Protein AF-A0A1E3QN01-F1 (afdb_monomer_lite)

Sequence (76 aa):
MPAPAYVDGKPPVISLLDYDEAEWAEGTCVDSRPGYYVVVNMERPEEVVARFNLDANTTLDTIFKSAKKTYKEQAK

Radius of gyration: 13.68 Å; chains: 1; bounding box: 29×25×36 Å

Structure (mmCIF, N/CA/C/O backbone):
data_AF-A0A1E3QN01-F1
#
_entry.id   AF-A0A1E3QN01-F1
#
loop_
_atom_site.group_PDB
_atom_site.id
_atom_site.type_symbol
_atom_site.label_atom_id
_atom_site.label_alt_id
_atom_site.label_comp_id
_atom_site.label_asym_id
_atom_site.label_entity_id
_atom_site.label_seq_id
_atom_site.pdbx_PDB_ins_code
_atom_site.Cartn_x
_atom_site.Cartn_y
_atom_site.Cartn_z
_atom_site.occupancy
_atom_site.B_iso_or_equiv
_atom_site.auth_seq_id
_atom_site.auth_comp_id
_atom_site.auth_asym_id
_atom_site.auth_atom_id
_atom_site.pdbx_PDB_model_num
ATOM 1 N N . MET A 1 1 ? 3.840 10.299 -15.110 1.00 55.78 1 MET A N 1
ATOM 2 C CA . MET A 1 1 ? 4.957 9.333 -15.247 1.00 55.78 1 MET A CA 1
ATOM 3 C C . MET A 1 1 ? 4.402 7.916 -15.184 1.00 55.78 1 MET A C 1
ATOM 5 O O . MET A 1 1 ? 3.290 7.778 -14.683 1.00 55.78 1 MET A O 1
ATOM 9 N N . PRO A 1 2 ? 5.061 6.895 -15.762 1.00 66.75 2 PRO A N 1
ATOM 10 C CA . PRO A 1 2 ? 4.476 5.559 -15.834 1.00 66.75 2 PRO A CA 1
ATOM 11 C C . PRO A 1 2 ? 4.453 4.871 -14.461 1.00 66.75 2 PRO A C 1
ATOM 13 O O . PRO A 1 2 ? 5.382 5.011 -13.672 1.00 66.75 2 PRO A O 1
ATOM 16 N N . ALA A 1 3 ? 3.379 4.122 -14.209 1.00 71.50 3 ALA A N 1
ATOM 17 C CA . ALA A 1 3 ? 3.232 3.220 -13.070 1.00 71.50 3 ALA A CA 1
ATOM 18 C C . ALA A 1 3 ? 4.370 2.176 -13.015 1.00 71.50 3 ALA A C 1
ATOM 20 O O . ALA A 1 3 ? 4.960 1.861 -14.056 1.00 71.50 3 ALA A O 1
ATOM 21 N N . PRO A 1 4 ? 4.669 1.603 -11.834 1.00 78.56 4 PRO A N 1
ATOM 22 C CA . PRO A 1 4 ? 5.672 0.560 -11.709 1.00 78.56 4 PRO A CA 1
ATOM 23 C C . PRO A 1 4 ? 5.279 -0.660 -12.552 1.00 78.56 4 PRO A C 1
ATOM 25 O O . PRO A 1 4 ? 4.101 -0.990 -12.716 1.00 78.56 4 PRO A O 1
ATOM 28 N N . ALA A 1 5 ? 6.287 -1.323 -13.118 1.00 80.56 5 ALA A N 1
ATOM 29 C CA . ALA A 1 5 ? 6.067 -2.458 -14.000 1.00 80.56 5 ALA A CA 1
ATOM 30 C C . ALA A 1 5 ? 5.409 -3.624 -13.248 1.00 80.56 5 ALA A C 1
ATOM 32 O O . ALA A 1 5 ? 5.746 -3.932 -12.104 1.00 80.56 5 ALA A O 1
ATOM 33 N N . TYR A 1 6 ? 4.482 -4.295 -13.925 1.00 83.81 6 TYR A N 1
ATOM 34 C CA . TYR A 1 6 ? 3.851 -5.497 -13.399 1.00 83.81 6 TYR A CA 1
ATOM 35 C C . TYR A 1 6 ? 4.876 -6.631 -13.377 1.00 83.81 6 TYR A C 1
ATOM 37 O O . TYR A 1 6 ? 5.603 -6.841 -14.348 1.00 83.81 6 TYR A O 1
ATOM 45 N N . VAL A 1 7 ? 4.893 -7.393 -12.287 1.00 78.06 7 VAL A N 1
ATOM 46 C CA . VAL A 1 7 ? 5.731 -8.587 -12.140 1.00 78.06 7 VAL A CA 1
ATOM 47 C C . VAL A 1 7 ? 4.832 -9.799 -12.369 1.00 78.06 7 VAL A C 1
ATOM 49 O O . VAL A 1 7 ? 3.827 -9.966 -11.679 1.00 78.06 7 VAL A O 1
ATOM 52 N N . ASP A 1 8 ? 5.131 -10.607 -13.388 1.00 78.38 8 ASP A N 1
ATOM 53 C CA . ASP A 1 8 ? 4.327 -11.777 -13.788 1.00 78.38 8 ASP A CA 1
ATOM 54 C C . ASP A 1 8 ? 2.838 -11.465 -14.048 1.00 78.38 8 ASP A C 1
ATOM 56 O O . ASP A 1 8 ? 1.937 -12.217 -13.666 1.00 78.38 8 ASP A O 1
ATOM 60 N N . GLY A 1 9 ? 2.560 -10.312 -14.668 1.00 81.75 9 GLY A N 1
ATOM 61 C CA . GLY A 1 9 ? 1.193 -9.863 -14.961 1.00 81.75 9 GLY A CA 1
ATOM 62 C C . GLY A 1 9 ? 0.389 -9.452 -13.723 1.00 81.75 9 GLY A C 1
ATOM 63 O O . GLY A 1 9 ? -0.823 -9.257 -13.816 1.00 81.75 9 GLY A O 1
ATOM 64 N N . LYS A 1 10 ? 1.044 -9.304 -12.566 1.00 85.69 10 LYS A N 1
ATOM 65 C CA . LYS A 1 10 ? 0.439 -8.837 -11.316 1.00 85.69 10 LYS A CA 1
ATOM 66 C C . LYS A 1 10 ? 1.026 -7.482 -10.913 1.00 85.69 10 LYS A C 1
ATOM 68 O O . LYS A 1 10 ? 2.196 -7.222 -11.202 1.00 85.69 10 LYS A O 1
ATOM 73 N N . PRO A 1 11 ? 0.252 -6.641 -10.203 1.00 87.94 11 PRO A N 1
ATOM 74 C CA . PRO A 1 11 ? 0.797 -5.431 -9.610 1.00 87.94 11 PRO A CA 1
ATOM 75 C C . PRO A 1 11 ? 1.972 -5.783 -8.687 1.00 87.94 11 PRO A C 1
ATOM 77 O O . PRO A 1 11 ? 1.877 -6.777 -7.951 1.00 87.94 11 PRO A O 1
ATOM 80 N N . PRO A 1 12 ? 3.059 -5.000 -8.710 1.00 92.44 12 PRO A N 1
ATOM 81 C CA . PRO A 1 12 ? 4.215 -5.232 -7.857 1.00 92.44 12 PRO A CA 1
ATOM 82 C C . PRO A 1 12 ? 3.831 -5.147 -6.379 1.00 92.44 12 PRO A C 1
ATOM 84 O O . PRO A 1 12 ? 2.879 -4.460 -6.000 1.00 92.44 12 PRO A O 1
ATOM 87 N N . VAL A 1 13 ? 4.588 -5.856 -5.542 1.00 93.50 13 VAL A N 1
ATOM 88 C CA . VAL A 1 13 ? 4.472 -5.770 -4.085 1.00 93.50 13 VAL A CA 1
ATOM 89 C C . VAL A 1 13 ? 5.555 -4.830 -3.573 1.00 93.50 13 VAL A C 1
ATOM 91 O O . VAL A 1 13 ? 6.730 -5.065 -3.838 1.00 93.50 13 VAL A O 1
ATOM 94 N N . ILE A 1 14 ? 5.157 -3.790 -2.847 1.00 93.94 14 ILE A N 1
ATOM 95 C CA . ILE A 1 14 ? 6.030 -2.709 -2.381 1.00 93.94 14 ILE A CA 1
ATOM 96 C C . ILE A 1 14 ? 5.903 -2.500 -0.866 1.00 93.94 14 ILE A C 1
ATOM 98 O O . ILE A 1 14 ? 4.908 -2.893 -0.245 1.00 93.94 14 ILE A O 1
ATOM 102 N N . SER A 1 15 ? 6.917 -1.900 -0.252 1.00 94.31 15 SER A N 1
ATOM 103 C CA . SER A 1 15 ? 6.862 -1.413 1.129 1.00 94.31 15 SER A CA 1
ATOM 104 C C . SER A 1 15 ? 6.249 -0.007 1.210 1.00 94.31 15 SER A C 1
ATOM 106 O O . SER A 1 15 ? 5.941 0.614 0.194 1.00 94.31 15 SER A O 1
ATOM 108 N N . LEU A 1 16 ? 6.060 0.510 2.430 1.00 92.75 16 LEU A N 1
ATOM 109 C CA . LEU A 1 16 ? 5.675 1.914 2.619 1.00 92.75 16 LEU A CA 1
ATOM 110 C C . LEU A 1 16 ? 6.776 2.876 2.170 1.00 92.75 16 LEU A C 1
ATOM 112 O O . LEU A 1 16 ? 6.455 3.918 1.619 1.00 92.75 16 LEU A O 1
ATOM 116 N N . LEU A 1 17 ? 8.045 2.514 2.380 1.00 92.94 17 LEU A N 1
ATOM 117 C CA . LEU A 1 17 ? 9.180 3.342 1.977 1.00 92.94 17 LEU A CA 1
ATOM 118 C C . LEU A 1 17 ? 9.270 3.443 0.452 1.00 92.94 17 LEU A C 1
ATOM 120 O O . LEU A 1 17 ? 9.377 4.540 -0.078 1.00 92.94 17 LEU A O 1
ATOM 124 N N . ASP A 1 18 ? 9.119 2.315 -0.250 1.00 93.06 18 ASP A N 1
ATOM 125 C CA . ASP A 1 18 ? 9.109 2.301 -1.720 1.00 93.06 18 ASP A CA 1
ATOM 126 C C . ASP A 1 18 ? 7.991 3.182 -2.294 1.00 93.06 18 ASP A C 1
ATOM 128 O O . ASP A 1 18 ? 8.132 3.732 -3.380 1.00 93.06 18 ASP A O 1
ATOM 132 N N . TYR A 1 19 ? 6.860 3.284 -1.586 1.00 93.19 19 TYR A N 1
ATOM 133 C CA . TYR A 1 19 ? 5.750 4.147 -1.977 1.00 93.19 19 TYR A CA 1
ATOM 134 C C . TYR A 1 19 ? 6.015 5.626 -1.663 1.00 93.19 19 TYR A C 1
ATOM 136 O O . TYR A 1 19 ? 5.659 6.481 -2.465 1.00 93.19 19 TYR A O 1
ATOM 144 N N . ASP A 1 20 ? 6.644 5.925 -0.527 1.00 91.88 20 ASP A N 1
ATOM 145 C CA . ASP A 1 20 ? 6.995 7.291 -0.115 1.00 91.88 20 ASP A CA 1
ATOM 146 C C . ASP A 1 20 ? 8.040 7.922 -1.053 1.00 91.88 20 ASP A C 1
ATOM 148 O O . ASP A 1 20 ? 7.957 9.100 -1.392 1.00 91.88 20 ASP A O 1
ATOM 152 N N . GLU A 1 21 ? 8.986 7.116 -1.540 1.00 92.56 21 GLU A N 1
ATOM 153 C CA . GLU A 1 21 ? 10.042 7.548 -2.464 1.00 92.56 21 GLU A CA 1
ATOM 154 C C . GLU A 1 21 ? 9.633 7.457 -3.947 1.00 92.56 21 GLU A C 1
ATOM 156 O O . GLU A 1 21 ? 10.368 7.895 -4.836 1.00 92.56 21 GLU A O 1
ATOM 161 N N . ALA A 1 22 ? 8.468 6.881 -4.250 1.00 89.38 22 ALA A N 1
ATOM 162 C CA . ALA A 1 22 ? 8.031 6.658 -5.619 1.00 89.38 22 ALA A CA 1
ATOM 163 C C . ALA A 1 22 ? 7.577 7.955 -6.301 1.00 89.38 22 ALA A C 1
ATOM 165 O O . ALA A 1 22 ? 6.521 8.503 -6.000 1.00 89.38 22 ALA A O 1
ATOM 166 N N . GLU A 1 23 ? 8.282 8.365 -7.356 1.00 89.69 23 GLU A N 1
ATOM 167 C CA . GLU A 1 23 ? 7.877 9.522 -8.169 1.00 89.69 23 GLU A CA 1
ATOM 168 C C . GLU A 1 23 ? 6.498 9.347 -8.841 1.00 89.69 23 GLU A C 1
ATOM 170 O O . GLU A 1 23 ? 5.832 10.314 -9.201 1.00 89.69 23 GLU A O 1
ATOM 175 N N . TRP A 1 24 ? 6.048 8.103 -9.034 1.00 88.12 24 TRP A N 1
ATOM 176 C CA . TRP A 1 24 ? 4.728 7.791 -9.587 1.00 88.12 24 TRP A CA 1
ATOM 177 C C . TRP A 1 24 ? 3.598 7.890 -8.547 1.00 88.12 24 TRP A C 1
ATOM 179 O O . TRP A 1 24 ? 2.430 7.807 -8.930 1.00 88.12 24 TRP A O 1
ATOM 189 N N . ALA A 1 25 ? 3.914 8.083 -7.260 1.00 90.44 25 ALA A N 1
ATOM 190 C CA . ALA A 1 25 ? 2.934 8.091 -6.176 1.00 90.44 25 ALA A CA 1
ATOM 191 C C . ALA A 1 25 ? 2.010 9.323 -6.187 1.00 90.44 25 ALA A C 1
ATOM 193 O O . ALA A 1 25 ? 0.883 9.235 -5.701 1.00 90.44 25 ALA A O 1
ATOM 194 N N . GLU A 1 26 ? 2.440 10.443 -6.782 1.00 89.56 26 GLU A N 1
ATOM 195 C CA . GLU A 1 26 ? 1.728 11.736 -6.770 1.00 89.56 26 GLU A CA 1
ATOM 196 C C . GLU A 1 26 ? 0.299 11.662 -7.349 1.00 89.56 26 GLU A C 1
ATOM 198 O O . GLU A 1 26 ? -0.596 12.371 -6.897 1.00 89.56 26 GLU A O 1
ATOM 203 N N . GLY A 1 27 ? 0.063 10.772 -8.320 1.00 91.00 27 GLY A N 1
ATOM 204 C CA . GLY A 1 27 ? -1.250 10.544 -8.946 1.00 91.00 27 GLY A CA 1
ATOM 205 C C . GLY A 1 27 ? -2.018 9.344 -8.385 1.00 91.00 27 GLY A C 1
ATOM 206 O O . GLY A 1 27 ? -2.951 8.845 -9.020 1.00 91.00 27 GLY A O 1
ATOM 207 N N . THR A 1 28 ? -1.594 8.822 -7.238 1.00 94.50 28 THR A N 1
ATOM 208 C CA . THR A 1 28 ? -2.131 7.588 -6.665 1.00 94.50 28 THR A CA 1
ATOM 209 C C . THR A 1 28 ? -2.572 7.781 -5.224 1.00 94.50 28 THR A C 1
ATOM 211 O O . THR A 1 28 ? -2.217 8.751 -4.558 1.00 94.50 28 THR A O 1
ATOM 214 N N . CYS A 1 29 ? -3.385 6.855 -4.730 1.00 93.38 29 CYS A N 1
ATOM 215 C CA . CYS A 1 29 ? -3.790 6.848 -3.337 1.00 93.38 29 CYS A CA 1
ATOM 216 C C . CYS A 1 29 ? -3.832 5.434 -2.765 1.00 93.38 29 CYS A C 1
ATOM 218 O O . CYS A 1 29 ? -3.947 4.437 -3.483 1.00 93.38 29 CYS A O 1
ATOM 220 N N . VAL A 1 30 ? -3.735 5.358 -1.438 1.00 93.62 30 VAL A N 1
ATOM 221 C CA . VAL A 1 30 ? -3.900 4.108 -0.698 1.00 93.62 30 VAL A CA 1
ATOM 222 C C . VAL A 1 30 ? -5.387 3.814 -0.553 1.00 93.62 30 VAL A C 1
ATOM 224 O O . VAL A 1 30 ? -6.128 4.603 0.032 1.00 93.62 30 VAL A O 1
ATOM 227 N N . ASP A 1 31 ? -5.801 2.648 -1.030 1.00 94.00 31 ASP A N 1
ATOM 228 C CA . ASP A 1 31 ? -7.162 2.144 -0.906 1.00 94.00 31 ASP A CA 1
ATOM 229 C C . ASP A 1 31 ? -7.200 0.878 -0.041 1.00 94.00 31 ASP A C 1
ATOM 231 O O . ASP A 1 31 ? -6.301 0.029 -0.073 1.00 94.00 31 ASP A O 1
ATOM 235 N N . SER A 1 32 ? -8.256 0.755 0.762 1.00 91.81 32 SER A N 1
ATOM 236 C CA . SER A 1 32 ? -8.458 -0.387 1.649 1.00 91.81 32 SER A CA 1
ATOM 237 C C . SER A 1 32 ? -9.357 -1.420 0.984 1.00 91.81 32 SER A C 1
ATOM 239 O O . SER A 1 32 ? -10.498 -1.131 0.624 1.00 91.81 32 SER A O 1
ATOM 241 N N . ARG A 1 33 ? -8.879 -2.656 0.891 1.00 89.44 33 ARG A N 1
ATOM 242 C CA . ARG A 1 33 ? -9.640 -3.816 0.426 1.00 89.44 33 ARG A CA 1
ATOM 243 C C . ARG A 1 33 ? -9.863 -4.786 1.591 1.00 89.44 33 ARG A C 1
ATOM 245 O O . ARG A 1 33 ? -9.219 -4.660 2.634 1.00 89.44 33 ARG A O 1
ATOM 252 N N . PRO A 1 34 ? -10.792 -5.752 1.476 1.00 86.62 34 PRO A N 1
ATOM 253 C CA . PRO A 1 34 ? -11.029 -6.719 2.544 1.00 86.62 34 PRO A CA 1
ATOM 254 C C . PRO A 1 34 ? -9.750 -7.493 2.906 1.00 86.62 34 PRO A C 1
ATOM 256 O O . PRO A 1 34 ? -9.330 -8.391 2.181 1.00 86.62 34 PRO A O 1
ATOM 259 N N . GLY A 1 35 ? -9.136 -7.128 4.034 1.00 84.56 35 GLY A N 1
ATOM 260 C CA . GLY A 1 35 ? -7.949 -7.780 4.591 1.00 84.56 35 GLY A CA 1
ATOM 261 C C . GLY A 1 35 ? -6.592 -7.275 4.086 1.00 84.56 35 GLY A C 1
ATOM 262 O O . GLY A 1 35 ? -5.582 -7.826 4.511 1.00 84.56 35 GLY A O 1
ATOM 263 N N . TYR A 1 36 ? -6.539 -6.268 3.208 1.00 91.12 36 TYR A N 1
ATOM 264 C CA . TYR A 1 36 ? -5.275 -5.713 2.705 1.00 91.12 36 TYR A CA 1
ATOM 265 C C . TYR A 1 36 ? -5.439 -4.303 2.119 1.00 91.12 36 TYR A C 1
ATOM 267 O O . TYR A 1 36 ? -6.545 -3.836 1.866 1.00 91.12 36 TYR A O 1
ATOM 275 N N . TYR A 1 37 ? -4.320 -3.639 1.864 1.00 94.19 37 TYR A N 1
ATOM 276 C CA . TYR A 1 37 ? -4.214 -2.311 1.284 1.00 94.19 37 TYR A CA 1
ATOM 277 C C . TYR A 1 37 ? -3.504 -2.380 -0.063 1.00 94.19 37 TYR A C 1
ATOM 279 O O . TYR A 1 37 ? -2.597 -3.192 -0.286 1.00 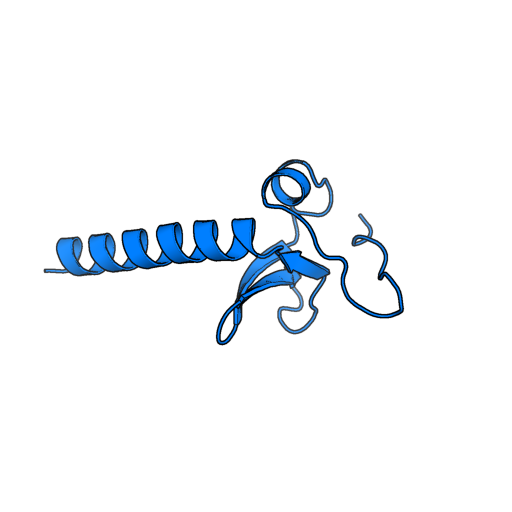94.19 37 TYR A O 1
ATOM 287 N N . VAL A 1 38 ? -3.927 -1.505 -0.963 1.00 94.94 38 VAL A N 1
ATOM 288 C CA . VAL A 1 38 ? -3.378 -1.376 -2.310 1.00 94.94 38 VAL A CA 1
ATOM 289 C C . VAL A 1 38 ? -3.142 0.083 -2.638 1.00 94.94 38 VAL A C 1
ATOM 291 O O . VAL A 1 38 ? -3.727 0.968 -2.018 1.00 94.94 38 VAL A O 1
ATOM 294 N N . VAL A 1 39 ? -2.308 0.317 -3.639 1.00 95.19 39 VAL A N 1
ATOM 295 C CA . VAL A 1 39 ? -2.179 1.619 -4.275 1.00 95.19 39 VAL A CA 1
ATOM 296 C C . VAL A 1 39 ? -3.008 1.610 -5.549 1.00 95.19 39 VAL A C 1
ATOM 298 O O . VAL A 1 39 ? -2.857 0.702 -6.372 1.00 95.19 39 VAL A O 1
ATOM 301 N N . VAL A 1 40 ? -3.881 2.598 -5.707 1.00 94.69 40 VAL A N 1
ATOM 302 C CA . VAL A 1 40 ? -4.749 2.758 -6.880 1.00 94.69 40 VAL A CA 1
ATOM 303 C C . VAL A 1 40 ? -4.523 4.104 -7.547 1.00 94.69 40 VAL A C 1
ATOM 305 O O . VAL A 1 40 ? -4.055 5.052 -6.917 1.00 94.69 40 VAL A O 1
ATOM 308 N N . ASN A 1 41 ? -4.861 4.194 -8.828 1.00 93.31 41 ASN A N 1
ATOM 309 C CA . ASN A 1 41 ? -4.852 5.462 -9.549 1.00 93.31 41 ASN A CA 1
ATOM 310 C C . ASN A 1 41 ? -6.008 6.356 -9.056 1.00 93.31 41 ASN A C 1
ATOM 312 O O . ASN A 1 41 ? -7.137 5.884 -8.925 1.00 93.31 41 ASN A O 1
ATOM 316 N N . MET A 1 42 ? -5.753 7.643 -8.796 1.00 91.62 42 MET A N 1
ATOM 317 C CA . MET A 1 42 ? -6.803 8.565 -8.333 1.00 91.62 42 MET A CA 1
ATOM 318 C C . MET A 1 42 ? -7.876 8.841 -9.396 1.00 91.62 42 MET A C 1
ATOM 320 O O . MET A 1 42 ? -9.040 9.028 -9.049 1.00 91.62 42 MET A O 1
ATOM 324 N N . GLU A 1 43 ? -7.510 8.851 -10.679 1.00 91.69 43 GLU A N 1
ATOM 325 C CA . GLU A 1 43 ? -8.445 9.033 -11.796 1.00 91.69 43 GLU A CA 1
ATOM 326 C C . GLU A 1 43 ? -9.216 7.746 -12.121 1.00 91.69 43 GLU A C 1
ATOM 328 O O . GLU A 1 43 ? -10.327 7.808 -12.647 1.00 91.69 43 GLU A O 1
ATOM 333 N N . ARG A 1 44 ? -8.636 6.579 -11.800 1.00 90.50 44 ARG A N 1
ATOM 334 C CA . ARG A 1 44 ? -9.211 5.244 -12.043 1.00 90.50 44 ARG A CA 1
ATOM 335 C C . ARG A 1 44 ? -9.025 4.323 -10.828 1.00 90.50 44 ARG A C 1
ATOM 337 O O . ARG A 1 44 ? -8.130 3.477 -10.838 1.00 90.50 44 ARG A O 1
ATOM 344 N N . PRO A 1 45 ? -9.850 4.448 -9.774 1.00 89.00 45 PRO A N 1
ATOM 345 C CA . PRO A 1 45 ? -9.669 3.701 -8.521 1.00 89.00 45 PRO A CA 1
ATOM 346 C C . PRO A 1 45 ? -9.797 2.171 -8.649 1.00 89.00 45 PRO A C 1
ATOM 348 O O . PRO A 1 45 ? -9.434 1.419 -7.742 1.00 89.00 45 PRO A O 1
ATOM 351 N N . GLU A 1 46 ? -10.349 1.679 -9.756 1.00 90.31 46 GLU A N 1
ATOM 352 C CA . GLU A 1 46 ? -10.382 0.264 -10.123 1.00 90.31 46 GLU A CA 1
ATOM 353 C C . GLU A 1 46 ? -9.017 -0.284 -10.570 1.00 90.31 46 GLU A C 1
ATOM 355 O O . GLU A 1 46 ? -8.789 -1.495 -10.515 1.00 90.31 46 GLU A O 1
ATOM 360 N N . GLU A 1 47 ? -8.102 0.589 -10.986 1.00 91.38 47 GLU A N 1
ATOM 361 C CA . GLU A 1 47 ? -6.762 0.227 -11.421 1.00 91.38 47 GLU A CA 1
ATOM 362 C C . GLU A 1 47 ? -5.818 0.121 -10.225 1.00 91.38 47 GLU A C 1
ATOM 364 O O . GLU A 1 47 ? -5.410 1.117 -9.626 1.00 91.38 47 GLU A O 1
ATOM 369 N N . VAL A 1 48 ? -5.426 -1.113 -9.906 1.00 92.38 48 VAL A N 1
ATOM 370 C CA . VAL A 1 48 ? -4.416 -1.381 -8.882 1.00 92.38 48 VAL A CA 1
ATOM 371 C C . VAL A 1 48 ? -3.024 -1.198 -9.477 1.00 92.38 48 VAL A C 1
ATOM 373 O O . VAL A 1 48 ? -2.595 -1.964 -10.339 1.00 92.38 48 VAL A O 1
ATOM 376 N N . VAL A 1 49 ? -2.312 -0.202 -8.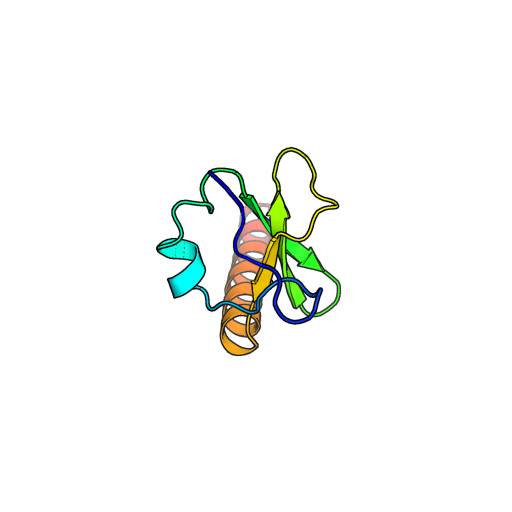967 1.00 92.44 49 VAL A N 1
ATOM 377 C CA . VAL A 1 49 ? -0.960 0.180 -9.383 1.00 92.44 49 VAL A CA 1
ATOM 378 C C . VAL A 1 49 ? 0.090 -0.653 -8.650 1.00 92.44 49 VAL A C 1
ATOM 380 O O . VAL A 1 49 ? 1.054 -1.108 -9.258 1.00 92.44 49 VAL A O 1
ATOM 383 N N . ALA A 1 50 ? -0.117 -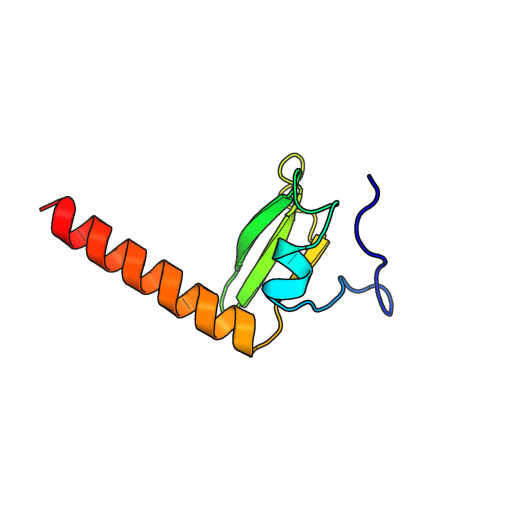0.907 -7.357 1.00 93.62 50 ALA A N 1
ATOM 384 C CA . ALA A 1 50 ? 0.767 -1.731 -6.538 1.00 93.62 50 ALA A CA 1
ATOM 385 C C . ALA A 1 50 ? 0.019 -2.346 -5.346 1.00 93.62 50 ALA A C 1
ATOM 387 O O . ALA A 1 50 ? -1.073 -1.915 -4.967 1.00 93.62 50 ALA A O 1
ATOM 388 N N . ARG A 1 51 ? 0.613 -3.370 -4.735 1.00 94.25 51 ARG A N 1
ATOM 389 C CA . ARG A 1 51 ? 0.150 -3.986 -3.486 1.00 94.25 51 ARG A CA 1
ATOM 390 C C . ARG A 1 51 ? 1.162 -3.733 -2.385 1.00 94.25 51 ARG A C 1
ATOM 392 O O . ARG A 1 51 ? 2.357 -3.762 -2.638 1.00 94.25 51 ARG A O 1
ATOM 399 N N . PHE A 1 52 ? 0.699 -3.569 -1.155 1.00 94.94 52 PHE A N 1
ATOM 400 C CA . PHE A 1 52 ? 1.608 -3.469 -0.018 1.00 94.94 52 PHE A CA 1
ATOM 401 C C . PHE A 1 52 ? 2.061 -4.849 0.470 1.00 94.94 52 PHE A C 1
ATOM 403 O O . PHE A 1 52 ? 1.298 -5.819 0.418 1.00 94.94 52 PHE A O 1
ATOM 410 N N . ASN A 1 53 ? 3.296 -4.942 0.966 1.00 93.19 53 ASN A N 1
ATOM 411 C CA . ASN A 1 53 ? 3.788 -6.122 1.679 1.00 93.19 53 ASN A CA 1
ATOM 412 C C . ASN A 1 53 ? 3.084 -6.290 3.047 1.00 93.19 53 ASN A C 1
ATOM 414 O O . ASN A 1 53 ? 2.308 -5.435 3.481 1.00 93.19 53 ASN A O 1
ATOM 418 N N . LEU A 1 54 ? 3.299 -7.420 3.726 1.00 92.19 54 LEU A N 1
ATOM 419 C CA . LEU A 1 54 ? 2.570 -7.744 4.962 1.00 92.19 54 LEU A CA 1
ATOM 420 C C . LEU A 1 54 ? 2.840 -6.744 6.103 1.00 92.19 54 LEU A C 1
ATOM 422 O O . LEU A 1 54 ? 1.918 -6.367 6.832 1.00 92.19 54 LEU A O 1
ATOM 426 N N . ASP A 1 55 ? 4.080 -6.274 6.225 1.00 92.25 55 ASP A N 1
ATOM 427 C CA . ASP A 1 55 ? 4.482 -5.321 7.264 1.00 92.25 55 ASP A CA 1
ATOM 428 C C . ASP A 1 55 ? 3.839 -3.945 7.041 1.00 92.25 55 ASP A C 1
ATOM 430 O O . ASP A 1 55 ? 3.287 -3.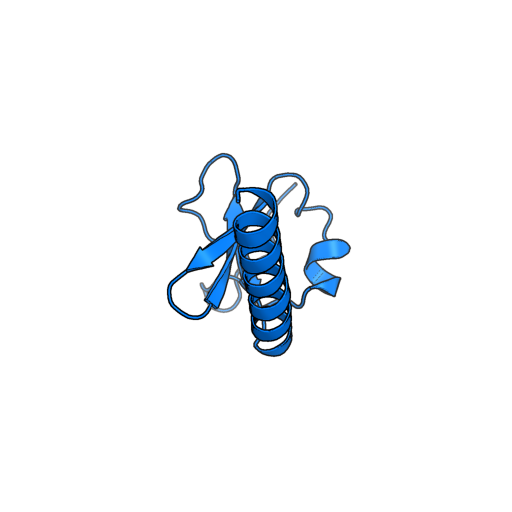337 7.966 1.00 92.25 55 ASP A O 1
ATOM 434 N N . ALA A 1 56 ? 3.818 -3.486 5.787 1.00 92.06 56 ALA A N 1
ATOM 435 C CA . ALA A 1 56 ? 3.123 -2.275 5.374 1.00 92.06 56 ALA A CA 1
ATOM 436 C C . ALA A 1 56 ? 1.614 -2.382 5.628 1.00 92.06 56 ALA A C 1
ATOM 438 O O . ALA A 1 56 ? 1.024 -1.461 6.186 1.00 92.06 56 ALA A O 1
ATOM 439 N N . ASN A 1 57 ? 0.994 -3.523 5.308 1.00 91.62 57 ASN A N 1
ATOM 440 C CA . ASN A 1 57 ? -0.421 -3.768 5.600 1.00 91.62 57 ASN A CA 1
ATOM 441 C C . ASN A 1 57 ? -0.737 -3.650 7.095 1.00 91.62 57 ASN A C 1
ATOM 443 O O . ASN A 1 57 ? -1.717 -3.010 7.468 1.00 91.62 57 ASN A O 1
ATOM 447 N N . THR A 1 58 ? 0.101 -4.234 7.951 1.00 91.44 58 THR A N 1
ATOM 448 C CA . THR A 1 58 ? -0.073 -4.191 9.413 1.00 91.44 58 THR A CA 1
ATOM 449 C C . THR A 1 58 ? 0.071 -2.767 9.955 1.00 91.44 58 THR A C 1
ATOM 451 O O . THR A 1 58 ? -0.696 -2.326 10.818 1.00 91.44 58 THR A O 1
ATOM 454 N N . THR A 1 59 ? 1.031 -2.021 9.410 1.00 92.75 59 THR A N 1
ATOM 455 C CA . THR A 1 59 ? 1.262 -0.617 9.761 1.00 92.75 59 THR A CA 1
ATOM 456 C C . THR A 1 59 ? 0.076 0.255 9.344 1.00 92.75 59 THR A C 1
ATOM 458 O O . THR A 1 59 ? -0.462 0.995 10.168 1.00 92.75 59 THR A O 1
ATOM 461 N N . LEU A 1 60 ? -0.396 0.117 8.101 1.00 91.44 60 LEU A N 1
ATOM 462 C CA . LEU A 1 60 ? -1.562 0.841 7.588 1.00 91.44 60 LEU A CA 1
ATOM 463 C C . LEU A 1 60 ? -2.824 0.510 8.386 1.00 91.44 60 LEU A C 1
ATOM 465 O O . LEU A 1 60 ? -3.552 1.420 8.778 1.00 91.44 60 LEU A O 1
ATOM 469 N N . ASP A 1 61 ? -3.061 -0.764 8.698 1.00 92.19 61 ASP A N 1
ATOM 470 C CA . ASP A 1 61 ? -4.193 -1.184 9.527 1.00 92.19 61 ASP A CA 1
ATOM 471 C C . ASP A 1 61 ? -4.169 -0.505 10.902 1.00 92.19 61 ASP A C 1
ATOM 473 O O . ASP A 1 61 ? -5.182 0.039 11.349 1.00 92.19 61 ASP A O 1
ATOM 477 N N . THR A 1 62 ? -2.997 -0.449 11.537 1.00 90.44 62 THR A N 1
ATOM 478 C CA . THR A 1 62 ? -2.811 0.234 12.824 1.00 90.44 62 THR A CA 1
ATOM 479 C C . THR A 1 62 ? -3.110 1.729 12.712 1.00 90.44 62 THR A C 1
ATOM 481 O O . THR A 1 62 ? -3.869 2.265 13.525 1.00 90.44 62 THR A O 1
ATOM 484 N N . ILE A 1 63 ? -2.577 2.398 11.685 1.00 89.19 63 ILE A N 1
ATOM 485 C CA . ILE A 1 63 ? -2.797 3.830 11.433 1.00 89.19 63 ILE A CA 1
ATOM 486 C C . ILE A 1 63 ? -4.284 4.111 11.206 1.00 89.19 63 ILE A C 1
ATOM 488 O O . ILE A 1 63 ? -4.865 4.959 11.886 1.00 89.19 63 ILE A O 1
ATOM 492 N N . PHE A 1 64 ? -4.938 3.376 10.305 1.00 87.88 64 PHE A N 1
ATOM 493 C CA . PHE A 1 64 ? -6.343 3.605 9.973 1.00 87.88 64 PHE A CA 1
ATOM 494 C C . PHE A 1 64 ? -7.288 3.242 11.122 1.00 87.88 64 PHE A C 1
ATOM 496 O O . PHE A 1 64 ? -8.290 3.933 11.325 1.00 87.88 64 PHE A O 1
ATOM 503 N N . LYS A 1 65 ? -6.998 2.193 11.902 1.00 87.81 65 LYS A N 1
ATOM 504 C CA . LYS A 1 65 ? -7.772 1.866 13.112 1.00 87.81 65 LYS A CA 1
ATOM 505 C C . LYS A 1 65 ? -7.616 2.937 14.184 1.00 87.81 65 LYS A C 1
ATOM 507 O O . LYS A 1 65 ? -8.623 3.355 14.756 1.00 87.81 65 LYS A O 1
ATOM 512 N N . SER A 1 66 ? -6.387 3.393 14.426 1.00 87.69 66 SER A N 1
ATOM 513 C CA . SER A 1 66 ? -6.096 4.465 15.379 1.00 87.69 66 SER A CA 1
ATOM 514 C C . SER A 1 66 ? -6.812 5.756 14.982 1.00 87.69 66 SER A C 1
ATOM 516 O O . SER A 1 66 ? -7.584 6.298 15.769 1.00 87.69 66 SER A O 1
ATOM 518 N N . ALA A 1 67 ? -6.686 6.172 13.719 1.00 85.25 67 ALA A N 1
ATOM 519 C CA . ALA A 1 67 ? -7.376 7.342 13.189 1.00 85.25 67 ALA A CA 1
ATOM 520 C C . ALA A 1 67 ? -8.898 7.231 13.364 1.00 85.25 67 ALA A C 1
ATOM 522 O O . ALA A 1 67 ? -9.520 8.129 13.927 1.00 85.25 67 ALA A O 1
ATOM 523 N N . LYS A 1 68 ? -9.512 6.105 12.965 1.00 84.38 68 LYS A N 1
ATOM 524 C CA . LYS A 1 68 ? -10.959 5.869 13.144 1.00 84.38 68 LYS A CA 1
ATOM 525 C C . LYS A 1 68 ? -11.392 5.949 14.607 1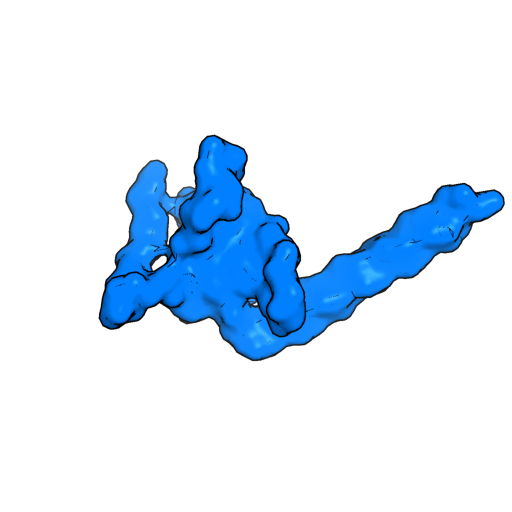.00 84.38 68 LYS A C 1
ATOM 527 O O . LYS A 1 68 ? -12.500 6.411 14.877 1.00 84.38 68 LYS A O 1
ATOM 532 N N . LYS A 1 69 ? -10.558 5.483 15.540 1.00 82.62 69 LYS A N 1
ATOM 533 C CA . LYS A 1 69 ? -10.828 5.584 16.977 1.00 82.62 69 LYS A CA 1
ATOM 534 C C . LYS A 1 69 ? -10.823 7.048 17.424 1.00 82.62 69 LYS A C 1
ATOM 536 O O . LYS A 1 69 ? -11.819 7.487 17.987 1.00 82.62 69 LYS A O 1
ATOM 541 N N . THR A 1 70 ? -9.784 7.804 17.076 1.00 82.19 70 THR A N 1
ATOM 542 C CA . THR A 1 70 ? -9.677 9.236 17.391 1.00 82.19 70 THR A CA 1
ATOM 543 C C . THR A 1 70 ? -10.844 10.040 16.816 1.00 82.19 70 THR A C 1
ATOM 545 O O . THR A 1 70 ? -11.442 10.839 17.527 1.00 82.19 70 THR A O 1
ATOM 548 N N . TYR A 1 71 ? -11.238 9.792 15.561 1.00 74.56 71 TYR A N 1
ATOM 549 C CA . TYR A 1 71 ? -12.400 10.454 14.953 1.00 74.56 71 TYR A CA 1
ATOM 550 C C . TYR A 1 71 ? -13.704 10.148 15.695 1.00 74.56 71 TYR A C 1
ATOM 552 O O . TYR A 1 71 ? -14.513 11.045 15.907 1.00 74.56 71 TYR A O 1
ATOM 560 N N . LYS A 1 72 ? -13.918 8.896 16.122 1.00 73.69 72 LYS A N 1
ATOM 561 C CA . LYS A 1 72 ? -15.097 8.530 16.924 1.00 73.69 72 LYS A CA 1
ATOM 562 C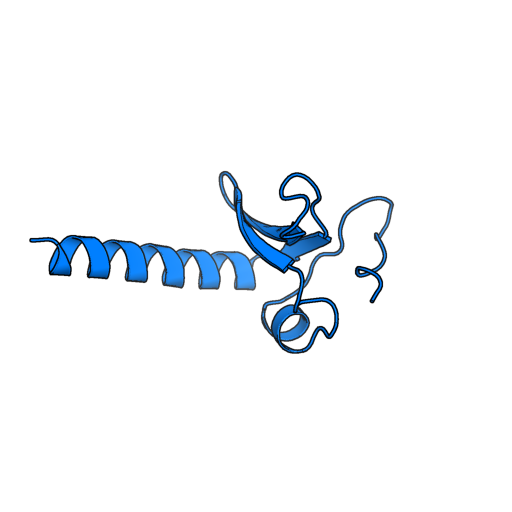 C . LYS A 1 72 ? -15.098 9.181 18.306 1.00 73.69 72 LYS A C 1
ATOM 564 O O . LYS A 1 72 ? -16.171 9.465 18.823 1.00 73.69 72 LYS A O 1
ATOM 569 N N . GLU A 1 73 ? -13.926 9.373 18.903 1.00 75.12 73 GLU A N 1
ATOM 570 C CA . GLU A 1 73 ? -13.774 10.029 20.204 1.00 75.12 73 GLU A CA 1
ATOM 571 C C . GLU A 1 73 ? -13.956 11.551 20.108 1.00 75.12 73 GLU A C 1
ATOM 573 O O . GLU A 1 73 ? -14.537 12.131 21.016 1.00 75.12 73 GLU A O 1
ATOM 578 N N . GLN A 1 74 ? -13.528 12.187 19.011 1.00 64.69 74 GLN A N 1
ATOM 579 C CA . GLN A 1 74 ? -13.722 13.626 18.768 1.00 64.69 74 GLN A CA 1
ATOM 580 C C . GLN A 1 74 ? -15.126 13.992 18.265 1.00 64.69 74 GLN A C 1
ATOM 582 O O . GLN A 1 74 ? -15.566 15.120 18.459 1.00 64.69 74 GLN A O 1
ATOM 587 N N . ALA A 1 75 ? -15.833 13.069 17.609 1.00 62.16 75 ALA A N 1
ATOM 588 C CA . ALA A 1 75 ? -17.203 13.279 17.133 1.00 62.16 75 ALA A CA 1
ATOM 589 C C . ALA A 1 75 ? -18.274 13.089 18.229 1.00 62.16 75 ALA A C 1
ATOM 591 O O . ALA A 1 75 ? -19.462 12.993 17.909 1.00 62.16 75 ALA A O 1
ATOM 592 N N . LYS A 1 76 ? -17.864 12.978 19.496 1.00 50.94 76 LYS A N 1
ATOM 593 C CA . LYS A 1 76 ? -18.721 12.743 20.659 1.00 50.94 76 LYS A CA 1
ATOM 594 C C . LYS A 1 76 ? -18.646 13.922 21.619 1.00 50.94 76 LYS A C 1
ATOM 596 O O . LYS A 1 76 ? -19.712 14.257 22.177 1.00 50.94 76 LYS A O 1
#

Secondary structure (DSSP, 8-state):
-PPPPPBTTBPPEE-HHHHHS-GGGGGEEEEEETTEEEEEESS-TTSEEEEE-HHHHHHHHHHHHHHHHHHHHHT-

Foldseek 3Di:
DDFDDADPNHAEEDEPVCLVPDPVNPQWDWDDDVQFIFIAGPVGRVHTRHGYDPVRRVVVVVVVVVVVVVVVVVVD

Organism: NCBI:txid984486

pLDDT: mean 87.22, std 9.16, range [50.94, 95.19]